Protein AF-A0A7X0KQY3-F1 (afdb_monomer)

pLDDT: mean 76.23, std 17.79, range [39.47, 97.19]

Foldseek 3Di:
DDDDDDDDPPDDPPDPPVVVVVVVLPDDDDDPVRVVVSVLVVLVVVLVVLVVVLVVLVVCVVVCVVVDDQKGFQSVLSNVLSVVSNVVSVCVSDVDPDDDDDPDDRPPDGIDGDPPDPDPPDPDD

Radius of gyration: 25.16 Å; Cα contacts (8 Å, |Δi|>4): 47; chains: 1; bounding box: 88×23×74 Å

Secondary structure (DSSP, 8-state):
----------------HHHHHHHHTT-----HHHHHHHHHHHHHHHHHHHHHHHHHHHHHHHHHHHS--SEEE-HHHHHHHHHHHHHHHHHHHS----S----PPP----EEEPPPPPPPPP---

Mean predicted aligned error: 14.97 Å

Solvent-accessible surface area (backbone atoms only — not comparable to full-atom values): 8111 Å² total; per-residue (Å²): 141,82,88,83,83,83,81,81,81,78,78,75,83,78,72,59,69,71,61,56,55,61,54,62,72,71,72,72,90,67,52,79,70,53,42,55,53,51,49,50,50,51,52,56,49,49,47,54,51,47,54,50,52,46,52,54,45,63,68,45,46,65,60,52,66,74,60,76,52,63,67,37,76,37,59,67,60,51,46,55,38,47,54,50,52,46,51,54,51,48,45,66,76,56,68,69,95,69,77,90,71,85,80,75,72,69,77,92,70,44,76,38,74,58,76,79,78,77,76,79,79,76,80,85,126

Structure (mmCIF, N/CA/C/O backbone):
data_AF-A0A7X0KQY3-F1
#
_entry.id   AF-A0A7X0KQY3-F1
#
loop_
_atom_site.group_PDB
_atom_site.id
_atom_site.type_symbol
_atom_site.label_atom_id
_atom_site.label_alt_id
_atom_site.label_comp_id
_atom_site.label_asym_id
_atom_site.label_entity_id
_atom_site.label_seq_id
_atom_site.pdbx_PDB_ins_code
_atom_site.Cartn_x
_atom_site.Cartn_y
_atom_site.Cartn_z
_atom_site.occupancy
_atom_site.B_iso_or_equiv
_atom_site.auth_seq_id
_atom_site.auth_comp_id
_atom_site.auth_asym_id
_atom_site.auth_atom_id
_atom_site.pdbx_PDB_model_num
ATOM 1 N N . MET A 1 1 ? 41.472 13.939 50.669 1.00 45.34 1 MET A N 1
ATOM 2 C CA . MET A 1 1 ? 40.040 13.766 50.336 1.00 45.34 1 MET A CA 1
ATOM 3 C C . MET A 1 1 ? 39.784 14.471 49.012 1.00 45.34 1 MET A C 1
ATOM 5 O O . MET A 1 1 ? 39.856 15.688 48.968 1.00 45.34 1 MET A O 1
ATOM 9 N N . THR A 1 2 ? 39.614 13.720 47.925 1.00 43.19 2 THR A N 1
ATOM 10 C CA . THR A 1 2 ? 39.429 14.226 46.552 1.00 43.19 2 THR A CA 1
ATOM 11 C C . THR A 1 2 ? 37.952 14.112 46.152 1.00 43.19 2 THR A C 1
ATOM 13 O O . THR A 1 2 ? 37.385 13.027 46.304 1.00 43.19 2 THR A O 1
ATOM 16 N N . PRO A 1 3 ? 37.289 15.169 45.643 1.00 47.03 3 PRO A N 1
ATOM 17 C CA . PRO A 1 3 ? 35.947 15.022 45.107 1.00 47.03 3 PRO A CA 1
ATOM 18 C C . PRO A 1 3 ? 35.965 14.664 43.612 1.00 47.03 3 PRO A C 1
ATOM 20 O O . PRO A 1 3 ? 36.485 15.371 42.755 1.00 47.03 3 PRO A O 1
ATOM 23 N N . ARG A 1 4 ? 35.375 13.492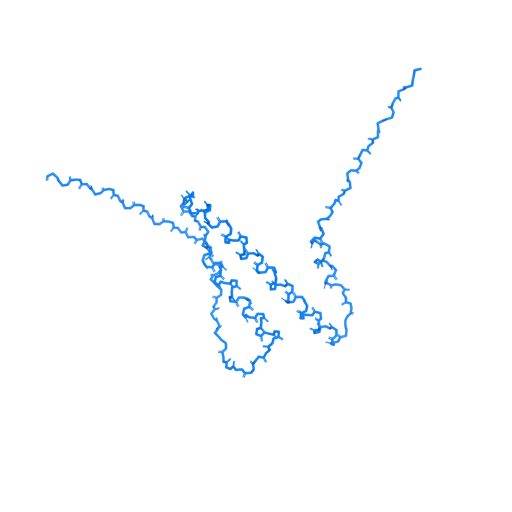 43.388 1.00 39.47 4 ARG A N 1
ATOM 24 C CA . ARG A 1 4 ? 34.750 12.868 42.215 1.00 39.47 4 ARG A CA 1
ATOM 25 C C . ARG A 1 4 ? 34.343 13.812 41.064 1.00 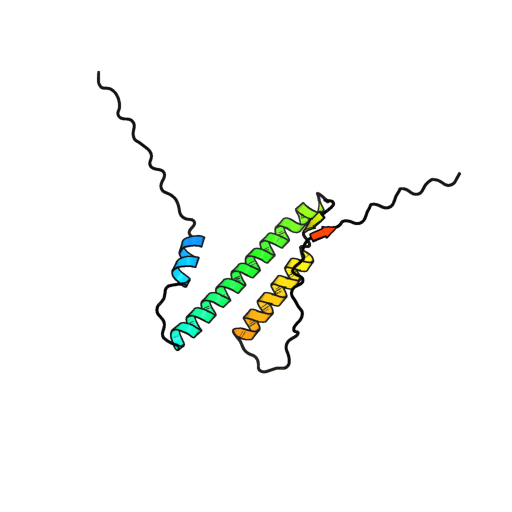39.47 4 ARG A C 1
ATOM 27 O O . ARG A 1 4 ? 33.463 14.651 41.222 1.00 39.47 4 ARG A O 1
ATOM 34 N N . ALA A 1 5 ? 34.908 13.566 39.881 1.00 42.81 5 ALA A N 1
ATOM 35 C CA . ALA A 1 5 ? 34.449 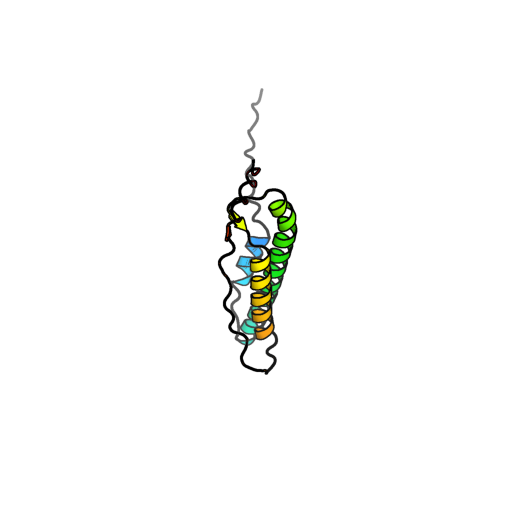14.114 38.606 1.00 42.81 5 ALA A CA 1
ATOM 36 C C . ALA A 1 5 ? 33.107 13.482 38.185 1.00 42.81 5 ALA A C 1
ATOM 38 O O . ALA A 1 5 ? 32.945 12.260 38.211 1.00 42.81 5 ALA A O 1
ATOM 39 N N . THR A 1 6 ? 32.146 14.311 37.786 1.00 47.34 6 THR A N 1
ATOM 40 C CA . THR A 1 6 ? 30.893 13.898 37.149 1.00 47.34 6 THR A CA 1
ATOM 41 C C . THR A 1 6 ? 31.140 13.681 35.655 1.00 47.34 6 THR A C 1
ATOM 43 O O . THR A 1 6 ? 31.363 14.620 34.896 1.00 47.34 6 THR A O 1
ATOM 46 N N . ALA A 1 7 ? 31.129 12.423 35.215 1.00 43.00 7 ALA A N 1
ATOM 47 C CA . ALA A 1 7 ? 31.185 12.083 33.798 1.00 43.00 7 ALA A CA 1
ATOM 48 C C . ALA A 1 7 ? 29.819 12.360 33.149 1.00 43.00 7 ALA A C 1
ATOM 50 O O . ALA A 1 7 ? 28.834 11.675 33.429 1.00 43.00 7 ALA A O 1
ATOM 51 N N . SER A 1 8 ? 29.774 13.373 32.286 1.00 42.62 8 SER A N 1
ATOM 52 C CA . SER A 1 8 ? 28.634 13.676 31.421 1.00 42.62 8 SER A CA 1
ATOM 53 C C . SER A 1 8 ? 28.441 12.533 30.418 1.00 42.62 8 SER A C 1
ATOM 55 O O . SER A 1 8 ? 29.287 12.307 29.554 1.00 42.62 8 SER A O 1
ATOM 57 N N . HIS A 1 9 ? 27.353 11.771 30.552 1.00 46.84 9 HIS A N 1
ATOM 58 C CA . HIS A 1 9 ? 26.950 10.781 29.554 1.00 46.84 9 HIS A CA 1
ATOM 59 C C . HIS A 1 9 ? 26.304 11.511 28.373 1.00 46.84 9 HIS A C 1
ATOM 61 O O . HIS A 1 9 ? 25.107 11.794 28.375 1.00 46.84 9 HIS A O 1
ATOM 67 N N . ALA A 1 10 ? 27.104 11.819 27.353 1.00 47.03 10 ALA A N 1
ATOM 68 C CA . ALA A 1 10 ? 26.590 12.230 26.056 1.00 47.03 10 ALA A CA 1
ATOM 69 C C . ALA A 1 10 ? 25.914 11.017 25.393 1.00 47.03 10 ALA A C 1
ATOM 71 O O . ALA A 1 10 ? 26.574 10.137 24.839 1.00 47.03 10 ALA A O 1
ATOM 72 N N . ALA A 1 11 ? 24.587 10.945 25.502 1.00 45.03 11 ALA A N 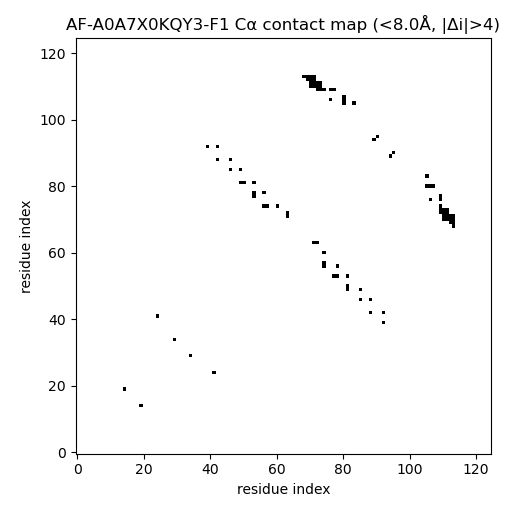1
ATOM 73 C CA . ALA A 1 11 ? 23.777 9.954 24.812 1.00 45.03 11 ALA A CA 1
ATOM 74 C C . ALA A 1 11 ? 23.923 10.151 23.296 1.00 45.03 11 ALA A C 1
ATOM 76 O O . ALA A 1 11 ? 23.534 11.178 22.743 1.00 45.03 11 ALA A O 1
ATOM 77 N N . SER A 1 12 ? 24.516 9.168 22.623 1.00 55.94 12 SER A N 1
ATOM 78 C CA . SER A 1 12 ? 24.672 9.169 21.172 1.00 55.94 12 SER A CA 1
ATOM 79 C C . SER A 1 12 ? 23.289 9.043 20.519 1.00 55.94 12 SER A 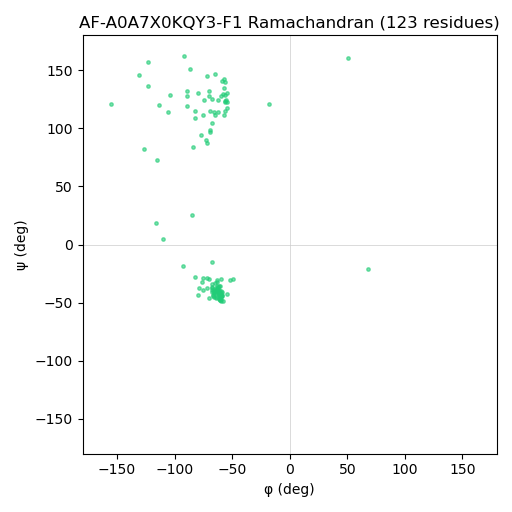C 1
ATOM 81 O O . SER A 1 12 ? 22.577 8.079 20.827 1.00 55.94 12 SER A O 1
ATOM 83 N N . PRO A 1 13 ? 22.878 9.951 19.616 1.00 50.38 13 PRO A N 1
ATOM 84 C CA . PRO A 1 13 ? 21.630 9.788 18.887 1.00 50.38 13 PRO A CA 1
ATOM 85 C C . PRO A 1 13 ? 21.776 8.590 17.944 1.00 50.38 13 PRO A C 1
ATOM 87 O O . PRO A 1 13 ? 22.454 8.650 16.919 1.00 50.38 13 PRO A O 1
ATOM 90 N N . ARG A 1 14 ? 21.161 7.464 18.314 1.00 56.72 14 ARG A N 1
ATOM 91 C CA . ARG A 1 14 ? 21.029 6.297 17.441 1.00 56.72 14 ARG A CA 1
ATOM 92 C C . ARG A 1 14 ? 19.999 6.640 16.374 1.00 56.72 14 ARG A C 1
ATOM 94 O O . ARG A 1 14 ? 18.804 6.452 16.577 1.00 56.72 14 ARG A O 1
ATOM 101 N N . LEU A 1 15 ? 20.467 7.194 15.261 1.00 53.41 15 LEU A N 1
ATOM 102 C CA . LEU A 1 15 ? 19.651 7.366 14.065 1.00 53.41 15 LEU A CA 1
ATOM 103 C C . LEU A 1 15 ? 19.083 5.989 13.674 1.00 53.41 15 LEU A C 1
ATOM 105 O O . LEU A 1 15 ? 19.864 5.045 13.520 1.00 53.41 15 LEU A O 1
ATOM 109 N N . PRO A 1 16 ? 17.752 5.827 13.548 1.00 52.91 16 PRO A N 1
ATOM 110 C CA . PRO A 1 16 ? 17.180 4.567 13.100 1.00 52.91 16 PRO A CA 1
ATOM 111 C C . PRO A 1 16 ? 17.722 4.249 11.705 1.00 52.91 16 PRO A C 1
ATOM 113 O O . PRO A 1 16 ? 17.640 5.077 10.797 1.00 52.91 16 PRO A O 1
ATOM 116 N N . LEU A 1 17 ? 18.268 3.042 11.541 1.00 55.16 17 LEU A N 1
ATOM 117 C CA . LEU A 1 17 ? 18.880 2.543 10.301 1.00 55.16 17 LEU A CA 1
ATOM 118 C C . LEU A 1 17 ? 17.976 2.767 9.066 1.00 55.16 17 LEU A C 1
ATOM 120 O O . LEU A 1 17 ? 18.461 3.013 7.964 1.00 55.16 17 LEU A O 1
ATOM 124 N N . SER A 1 18 ? 16.655 2.771 9.278 1.00 53.81 18 SER A N 1
ATOM 125 C CA . SER A 1 18 ? 15.624 3.051 8.275 1.00 53.81 18 SER A CA 1
ATOM 126 C C . SER A 1 18 ? 15.720 4.449 7.649 1.00 53.81 18 SER A C 1
ATOM 128 O O . SER A 1 18 ? 15.463 4.600 6.458 1.00 53.81 18 SER A O 1
ATOM 130 N N . GLY A 1 19 ? 16.110 5.473 8.418 1.00 55.53 19 GLY A N 1
ATOM 131 C CA . GLY A 1 19 ? 16.230 6.850 7.922 1.00 55.53 19 GLY A CA 1
ATOM 132 C C . GLY A 1 19 ? 17.487 7.078 7.078 1.00 55.53 19 GLY A C 1
ATOM 133 O O . GLY A 1 19 ? 17.462 7.834 6.109 1.00 55.53 19 GLY A O 1
ATOM 134 N N . VAL A 1 20 ? 18.574 6.374 7.401 1.00 60.69 20 VAL A N 1
ATOM 135 C CA . VAL A 1 20 ? 19.846 6.465 6.664 1.00 60.69 20 VAL A CA 1
ATOM 136 C C . VAL A 1 20 ? 19.731 5.797 5.289 1.00 60.69 20 VAL A C 1
ATOM 138 O O . VAL A 1 20 ? 20.239 6.334 4.306 1.00 60.69 20 VAL A O 1
ATOM 141 N N . LEU A 1 21 ? 18.993 4.684 5.189 1.00 57.41 21 LEU A N 1
ATOM 142 C CA . LEU A 1 21 ? 18.741 4.005 3.914 1.00 57.41 21 LEU A CA 1
ATOM 143 C C . LEU A 1 21 ? 17.907 4.866 2.948 1.00 57.41 21 LEU A C 1
ATOM 145 O O . LEU A 1 21 ? 18.214 4.929 1.760 1.00 57.41 21 LEU A O 1
ATOM 149 N N . ALA A 1 22 ? 16.891 5.573 3.458 1.00 58.62 22 ALA A N 1
ATOM 150 C CA . ALA A 1 22 ? 16.056 6.468 2.653 1.00 58.62 22 ALA A CA 1
ATOM 151 C C . ALA A 1 22 ? 16.854 7.645 2.059 1.00 58.62 22 ALA A C 1
ATOM 153 O O . ALA A 1 22 ? 16.637 8.016 0.909 1.00 58.62 22 ALA A O 1
ATOM 154 N N . MET A 1 23 ? 17.810 8.196 2.817 1.00 58.09 23 MET A N 1
ATOM 155 C CA . MET A 1 23 ? 18.646 9.318 2.374 1.00 58.09 23 MET A CA 1
ATOM 156 C C . MET A 1 23 ? 19.722 8.887 1.363 1.00 58.09 23 MET A C 1
ATOM 158 O O . MET A 1 23 ? 19.970 9.590 0.385 1.00 58.09 23 MET A O 1
ATOM 162 N N . ALA A 1 24 ? 20.339 7.716 1.559 1.00 60.34 24 ALA A N 1
ATOM 163 C CA . ALA A 1 24 ? 21.364 7.192 0.651 1.00 60.34 24 ALA A CA 1
ATOM 164 C C . ALA A 1 24 ? 20.812 6.911 -0.758 1.00 60.34 24 ALA A C 1
ATOM 166 O O . ALA A 1 24 ? 21.504 7.117 -1.754 1.00 60.34 24 ALA A O 1
ATOM 167 N N . LEU A 1 25 ? 19.539 6.518 -0.852 1.00 58.94 25 LEU A N 1
ATOM 168 C CA . LEU A 1 25 ? 18.863 6.282 -2.125 1.00 58.94 25 LEU A CA 1
ATOM 169 C C . LEU A 1 25 ? 18.645 7.553 -2.955 1.00 58.94 25 LEU A C 1
ATOM 171 O O . LEU A 1 25 ? 18.340 7.416 -4.134 1.00 58.94 25 LEU A O 1
ATOM 175 N N . LEU A 1 26 ? 18.782 8.764 -2.400 1.00 57.44 26 LEU A N 1
ATOM 176 C CA . LEU A 1 26 ? 18.477 10.029 -3.087 1.00 57.44 26 LEU A CA 1
ATOM 177 C C . LEU A 1 2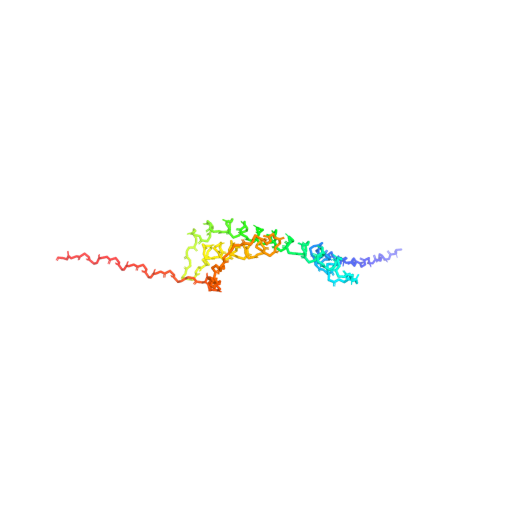6 ? 19.678 10.679 -3.806 1.00 57.44 26 LEU A C 1
ATOM 179 O O . LEU A 1 26 ? 19.452 11.499 -4.688 1.00 57.44 26 LEU A O 1
ATOM 183 N N . PHE A 1 27 ? 20.930 10.322 -3.483 1.00 59.16 27 PHE A N 1
ATOM 184 C CA . PHE A 1 27 ? 22.111 11.148 -3.821 1.00 59.16 27 PHE A CA 1
ATOM 185 C C . PHE A 1 27 ? 23.137 10.536 -4.802 1.00 59.16 27 PHE A C 1
ATOM 187 O O . PHE A 1 27 ? 24.272 11.004 -4.885 1.00 59.16 27 PHE A O 1
ATOM 194 N N . GLY A 1 28 ? 22.772 9.508 -5.571 1.00 55.06 28 GLY A N 1
ATOM 195 C CA . GLY A 1 28 ? 23.647 8.956 -6.615 1.00 55.06 28 GLY A CA 1
ATOM 196 C C . GLY A 1 28 ? 23.575 9.756 -7.920 1.00 55.06 28 GLY A C 1
ATOM 197 O O . GLY A 1 28 ? 22.533 9.762 -8.568 1.00 55.06 28 GLY A O 1
ATOM 198 N N . ALA A 1 29 ? 24.673 10.408 -8.321 1.00 58.06 29 ALA A N 1
ATOM 199 C CA . ALA A 1 29 ? 24.826 10.992 -9.657 1.00 58.06 29 ALA A CA 1
ATOM 200 C C . ALA A 1 29 ? 24.767 9.879 -10.718 1.00 58.06 29 ALA A C 1
ATOM 202 O O . ALA A 1 29 ? 25.527 8.913 -10.624 1.00 58.06 29 ALA A O 1
ATOM 203 N N . ALA A 1 30 ? 23.867 9.977 -11.699 1.00 55.56 30 ALA A N 1
ATOM 204 C CA . ALA A 1 30 ? 23.522 8.834 -12.537 1.00 55.56 30 ALA A CA 1
ATOM 205 C C . ALA A 1 30 ? 23.553 9.130 -14.046 1.00 55.56 30 ALA A C 1
ATOM 207 O O . ALA A 1 30 ? 23.321 10.239 -14.522 1.00 55.56 30 ALA A O 1
ATOM 208 N N . SER A 1 31 ? 23.955 8.090 -14.780 1.00 55.06 31 SER A N 1
ATOM 209 C CA . SER A 1 31 ? 23.832 7.961 -16.230 1.00 55.06 31 SER A CA 1
ATOM 210 C C . SER A 1 31 ? 22.458 7.372 -16.552 1.00 55.06 31 SER A C 1
ATOM 212 O O . SER A 1 31 ? 21.973 6.554 -15.781 1.00 55.06 31 SER A O 1
ATOM 214 N N . ALA A 1 32 ? 21.870 7.670 -17.715 1.00 58.59 32 ALA A N 1
ATOM 215 C CA . ALA A 1 32 ? 20.493 7.264 -18.044 1.00 58.59 32 ALA A CA 1
ATOM 216 C C . ALA A 1 32 ? 20.177 5.756 -17.849 1.00 58.59 32 ALA A C 1
ATOM 218 O O . ALA A 1 32 ? 19.054 5.386 -17.511 1.00 58.59 32 ALA A O 1
ATOM 219 N N . HIS A 1 33 ? 21.160 4.862 -18.018 1.00 59.22 33 HIS A N 1
ATOM 220 C CA . HIS A 1 33 ? 20.989 3.429 -17.737 1.00 59.22 33 HIS A CA 1
ATOM 221 C C . HIS A 1 33 ? 21.067 3.103 -16.236 1.00 59.22 33 HIS A C 1
ATOM 223 O O . HIS A 1 33 ? 20.300 2.271 -15.754 1.00 59.22 33 HIS A O 1
ATOM 229 N N . ALA A 1 34 ? 21.949 3.774 -15.488 1.00 62.00 34 ALA A N 1
ATOM 230 C CA . ALA A 1 34 ? 21.987 3.687 -14.029 1.00 62.00 34 ALA A CA 1
ATOM 231 C C . ALA A 1 34 ? 20.733 4.312 -13.395 1.00 62.00 34 ALA A C 1
ATOM 233 O O . ALA A 1 34 ? 20.228 3.770 -12.418 1.00 62.00 34 ALA A O 1
ATOM 234 N N . ASP A 1 35 ? 20.184 5.373 -13.993 1.00 71.38 35 ASP A N 1
ATOM 235 C CA . ASP A 1 35 ? 18.931 6.009 -13.578 1.00 71.38 35 ASP A CA 1
ATOM 236 C C . ASP A 1 35 ? 17.757 5.031 -13.640 1.00 71.38 35 ASP A C 1
ATOM 238 O O . ASP A 1 35 ? 17.044 4.868 -12.653 1.00 71.38 35 ASP A O 1
ATOM 242 N N . THR A 1 36 ? 17.591 4.309 -14.755 1.00 78.56 36 THR A N 1
ATOM 243 C CA . THR A 1 36 ? 16.499 3.322 -14.885 1.00 78.56 36 THR A CA 1
ATOM 244 C C . THR A 1 36 ? 16.665 2.112 -13.962 1.00 78.56 36 THR A C 1
ATOM 246 O O . THR A 1 36 ? 15.679 1.600 -13.431 1.00 78.56 36 THR A O 1
ATOM 249 N N . ALA A 1 37 ? 17.894 1.634 -13.736 1.00 83.62 37 ALA A N 1
ATOM 250 C CA . ALA A 1 37 ? 18.150 0.545 -12.792 1.00 83.62 37 ALA A CA 1
ATOM 251 C C . ALA A 1 37 ? 17.867 0.977 -11.342 1.00 83.62 37 ALA A C 1
ATOM 253 O O . ALA A 1 37 ? 17.196 0.256 -10.602 1.00 83.62 37 ALA A O 1
ATOM 254 N N . LEU A 1 38 ? 18.310 2.179 -10.971 1.00 86.44 38 LEU A N 1
ATOM 255 C CA . LEU A 1 38 ? 18.077 2.776 -9.659 1.00 86.44 38 LEU A CA 1
ATOM 256 C C . LEU A 1 38 ? 16.590 3.068 -9.421 1.00 86.44 38 LEU A C 1
ATOM 258 O O . LEU A 1 38 ? 16.069 2.816 -8.337 1.00 86.44 38 LEU A O 1
ATOM 262 N N . GLU A 1 39 ? 15.877 3.563 -10.430 1.00 86.19 39 GLU A N 1
ATOM 263 C CA . GLU A 1 39 ? 14.427 3.752 -10.379 1.00 86.19 39 GLU A CA 1
ATOM 264 C C . GLU A 1 39 ? 13.700 2.427 -10.124 1.00 86.19 39 GLU A C 1
ATOM 266 O O . GLU A 1 39 ? 12.857 2.342 -9.226 1.00 86.19 39 GLU A O 1
ATOM 271 N N . ARG A 1 40 ? 14.066 1.366 -10.856 1.00 87.44 40 ARG A N 1
ATOM 272 C CA . ARG A 1 40 ? 13.493 0.028 -10.657 1.00 87.44 40 ARG A CA 1
ATOM 273 C C . ARG A 1 40 ? 13.740 -0.499 -9.248 1.00 87.44 40 ARG A C 1
ATOM 275 O O . ARG A 1 40 ? 12.828 -1.057 -8.641 1.00 87.44 40 ARG A O 1
ATOM 282 N N . GLU A 1 41 ? 14.940 -0.301 -8.710 1.00 89.50 41 GLU A N 1
ATOM 283 C CA . GLU A 1 41 ? 15.271 -0.691 -7.338 1.00 89.50 41 GLU A CA 1
ATOM 284 C C . GLU A 1 41 ? 14.439 0.084 -6.305 1.00 89.50 41 GLU A C 1
ATOM 286 O O . GLU A 1 41 ? 13.864 -0.524 -5.396 1.00 89.50 41 GLU A O 1
ATOM 291 N N . ARG A 1 42 ? 14.315 1.409 -6.468 1.00 90.31 42 ARG A N 1
ATOM 292 C CA . ARG A 1 42 ? 13.491 2.268 -5.601 1.00 90.31 42 ARG A CA 1
ATOM 293 C C . ARG A 1 42 ? 12.026 1.824 -5.607 1.00 90.31 42 ARG A C 1
ATOM 295 O O . ARG A 1 42 ? 11.425 1.696 -4.541 1.00 90.31 42 ARG A O 1
ATOM 302 N N . LEU A 1 43 ? 11.463 1.522 -6.777 1.00 91.38 43 LEU A N 1
ATOM 303 C CA . LEU A 1 43 ? 10.085 1.035 -6.911 1.00 91.38 43 LEU A CA 1
ATOM 304 C C . LEU A 1 43 ? 9.892 -0.370 -6.321 1.00 91.38 43 LEU A C 1
ATOM 306 O O . LEU A 1 43 ? 8.897 -0.612 -5.638 1.00 91.38 43 LEU A O 1
ATOM 310 N N . ALA A 1 44 ? 10.857 -1.277 -6.492 1.00 88.62 44 ALA A N 1
ATOM 311 C CA . ALA A 1 44 ? 10.839 -2.577 -5.817 1.00 88.62 44 ALA A CA 1
ATOM 312 C C . ALA A 1 44 ? 10.916 -2.422 -4.284 1.00 88.62 44 ALA A C 1
ATOM 314 O O . ALA A 1 44 ? 10.284 -3.174 -3.539 1.00 88.62 44 ALA A O 1
ATOM 315 N N . GLY A 1 45 ? 11.662 -1.426 -3.796 1.00 92.56 45 GLY A N 1
ATOM 316 C CA . GLY A 1 45 ? 11.659 -1.015 -2.392 1.00 92.56 45 GLY A CA 1
ATOM 317 C C . GLY A 1 45 ? 10.284 -0.539 -1.928 1.00 92.56 45 GLY A C 1
ATOM 318 O O . GLY A 1 45 ? 9.793 -1.000 -0.898 1.00 92.56 45 GLY A O 1
ATOM 319 N N . ALA A 1 46 ? 9.628 0.313 -2.716 1.00 92.94 46 ALA A N 1
ATOM 320 C CA . ALA A 1 46 ? 8.288 0.807 -2.419 1.00 92.94 46 ALA A CA 1
ATOM 321 C C . ALA A 1 46 ? 7.244 -0.325 -2.352 1.00 92.94 46 ALA A C 1
ATOM 323 O O . ALA A 1 46 ? 6.416 -0.329 -1.444 1.00 92.94 46 ALA A O 1
ATOM 324 N N . GLN A 1 47 ? 7.320 -1.336 -3.229 1.00 93.19 47 GLN A N 1
ATOM 325 C CA . GLN A 1 47 ? 6.450 -2.520 -3.146 1.00 93.19 47 GLN A CA 1
ATOM 326 C C . GLN A 1 47 ? 6.608 -3.265 -1.813 1.00 93.19 47 GLN A C 1
ATOM 328 O O . GLN A 1 47 ? 5.609 -3.603 -1.178 1.00 93.19 47 GLN A O 1
ATOM 333 N N . ARG A 1 48 ? 7.849 -3.457 -1.344 1.00 94.19 48 ARG A N 1
ATOM 334 C CA . ARG A 1 48 ? 8.110 -4.101 -0.046 1.00 94.19 48 ARG A CA 1
ATOM 335 C C . ARG A 1 48 ? 7.559 -3.291 1.127 1.00 94.19 48 ARG A C 1
ATOM 337 O O . ARG A 1 48 ? 7.056 -3.888 2.077 1.00 94.19 48 ARG A O 1
ATOM 344 N N . LEU A 1 49 ? 7.637 -1.960 1.064 1.00 96.31 49 LEU A N 1
ATOM 345 C CA . LEU A 1 49 ? 7.056 -1.078 2.082 1.00 96.31 49 LEU A CA 1
ATOM 346 C C . LEU A 1 49 ? 5.525 -1.173 2.100 1.00 96.31 49 LEU A C 1
ATOM 348 O O . LEU A 1 49 ? 4.937 -1.272 3.174 1.00 96.31 49 LEU A O 1
ATOM 352 N N . LEU A 1 50 ? 4.887 -1.220 0.928 1.00 96.12 50 LEU A N 1
ATOM 353 C CA . LEU A 1 50 ? 3.443 -1.434 0.810 1.00 96.12 50 LEU A CA 1
ATOM 354 C C . LEU A 1 50 ? 3.019 -2.794 1.390 1.00 96.12 50 LEU A C 1
ATOM 356 O O . LEU A 1 50 ? 2.072 -2.853 2.166 1.00 96.12 50 LEU A O 1
ATOM 360 N N . ASP A 1 51 ? 3.760 -3.870 1.106 1.00 95.75 51 ASP A N 1
ATOM 361 C CA . ASP A 1 51 ? 3.500 -5.189 1.708 1.00 95.75 51 ASP A CA 1
ATOM 362 C C . ASP A 1 51 ? 3.671 -5.190 3.234 1.00 95.75 51 ASP A C 1
ATOM 364 O O . ASP A 1 51 ? 2.959 -5.889 3.955 1.00 95.75 51 ASP A O 1
ATOM 368 N N . GLN A 1 52 ? 4.642 -4.437 3.755 1.00 97.12 52 GLN A N 1
ATOM 369 C CA . GLN A 1 52 ? 4.815 -4.282 5.198 1.00 97.12 52 GLN A CA 1
ATOM 370 C C . GLN A 1 52 ? 3.645 -3.522 5.827 1.00 97.12 52 GLN A C 1
ATOM 372 O O . GLN A 1 52 ? 3.146 -3.962 6.861 1.00 97.12 52 GLN A O 1
ATOM 377 N N . ALA A 1 53 ? 3.194 -2.431 5.203 1.00 95.19 53 ALA A N 1
ATOM 378 C CA . ALA A 1 53 ? 2.037 -1.667 5.661 1.00 95.19 53 ALA A CA 1
ATOM 379 C C . ALA A 1 53 ? 0.769 -2.534 5.693 1.00 95.19 53 ALA A C 1
ATOM 381 O O . ALA A 1 53 ? 0.066 -2.548 6.701 1.00 95.19 53 ALA A O 1
ATOM 382 N N . ASP A 1 54 ? 0.538 -3.323 4.643 1.00 96.88 54 ASP A N 1
ATOM 383 C CA . ASP A 1 54 ? -0.597 -4.245 4.539 1.00 96.88 54 ASP A CA 1
ATOM 384 C C . ASP A 1 54 ? -0.589 -5.307 5.650 1.00 96.88 54 ASP A C 1
ATOM 386 O O . ASP A 1 54 ? -1.586 -5.532 6.334 1.00 96.88 54 ASP A O 1
ATOM 390 N N . ARG A 1 55 ? 0.575 -5.910 5.928 1.00 97.19 55 ARG A N 1
ATOM 391 C CA . ARG A 1 55 ? 0.713 -6.870 7.036 1.00 97.19 55 ARG A CA 1
ATOM 392 C C . ARG A 1 55 ? 0.478 -6.233 8.403 1.00 97.19 55 ARG A C 1
ATOM 394 O O . ARG A 1 55 ? -0.157 -6.852 9.254 1.00 97.19 55 ARG A O 1
ATOM 401 N N . LEU A 1 56 ? 0.988 -5.023 8.635 1.00 96.88 56 LEU A N 1
ATOM 402 C CA . LEU A 1 56 ? 0.752 -4.288 9.883 1.00 96.88 56 LEU A CA 1
ATOM 403 C C . LEU A 1 56 ? -0.738 -3.980 10.069 1.00 96.88 56 LEU A C 1
ATOM 405 O O . LEU A 1 56 ? -1.274 -4.172 11.159 1.00 96.88 56 LEU A O 1
ATOM 409 N N . ALA A 1 57 ? -1.408 -3.569 8.994 1.00 95.62 57 ALA A N 1
ATOM 410 C CA . ALA A 1 57 ? -2.840 -3.322 8.971 1.00 95.62 57 ALA A CA 1
ATOM 411 C C . ALA A 1 57 ? -3.636 -4.599 9.304 1.00 95.62 57 ALA A C 1
ATOM 413 O O . ALA A 1 57 ? -4.476 -4.585 10.203 1.00 95.62 57 ALA A O 1
ATOM 414 N N . ALA A 1 58 ? -3.303 -5.726 8.668 1.00 95.69 58 ALA A N 1
ATOM 415 C CA . ALA A 1 58 ? -3.938 -7.017 8.930 1.00 95.69 58 ALA A CA 1
ATOM 416 C C . ALA A 1 58 ? -3.754 -7.500 10.381 1.00 95.69 58 ALA A C 1
ATOM 418 O O . ALA A 1 58 ? -4.673 -8.077 10.956 1.00 95.69 58 ALA A O 1
ATOM 419 N N . MET A 1 59 ? -2.596 -7.238 10.998 1.00 96.75 59 MET A N 1
ATOM 420 C CA . MET A 1 59 ? -2.356 -7.567 12.411 1.00 96.75 59 MET A CA 1
ATOM 421 C C . MET A 1 59 ? -3.157 -6.684 13.379 1.00 96.75 59 MET A C 1
ATOM 423 O O . MET A 1 59 ? -3.510 -7.143 14.463 1.00 96.75 59 MET A O 1
ATOM 427 N N . ALA A 1 60 ? -3.456 -5.436 13.008 1.00 92.62 60 ALA A N 1
ATOM 428 C CA . ALA A 1 60 ? -4.219 -4.509 13.844 1.00 92.62 60 ALA A CA 1
ATOM 429 C C . ALA A 1 60 ? -5.744 -4.708 13.741 1.00 92.62 60 ALA A C 1
ATOM 431 O O . ALA A 1 60 ? -6.464 -4.441 14.706 1.00 92.62 60 ALA A O 1
ATOM 432 N N . ALA A 1 61 ? -6.238 -5.204 12.601 1.00 93.31 61 ALA A N 1
ATOM 433 C CA . ALA A 1 61 ? -7.670 -5.334 12.324 1.00 93.31 61 ALA A CA 1
ATOM 434 C C . ALA A 1 61 ? -8.470 -6.130 13.386 1.0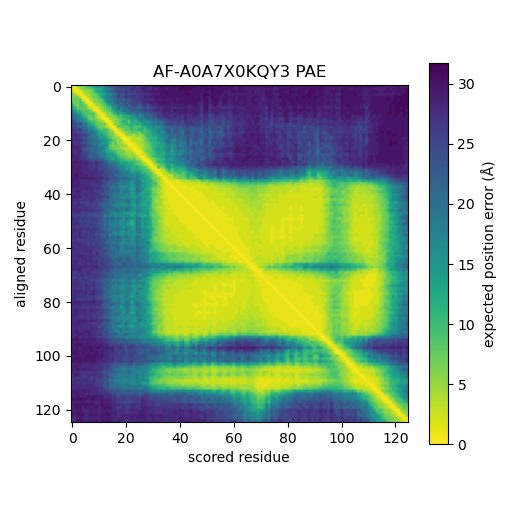0 93.31 61 ALA A C 1
ATOM 436 O O . ALA A 1 61 ? -9.538 -5.657 13.780 1.00 93.31 61 ALA A O 1
ATOM 437 N N . PRO A 1 62 ? -7.994 -7.276 13.924 1.00 93.38 62 PRO A N 1
ATOM 438 C CA . PRO A 1 62 ? -8.739 -8.024 14.941 1.00 93.38 62 PRO A CA 1
ATOM 439 C C . PRO A 1 62 ? -8.919 -7.250 16.251 1.00 93.38 62 PRO A C 1
ATOM 441 O O . PRO A 1 62 ? -9.988 -7.299 16.855 1.00 93.38 62 PRO A O 1
ATOM 444 N N . ALA A 1 63 ? -7.890 -6.512 16.678 1.00 89.69 63 ALA A N 1
ATOM 445 C CA . ALA A 1 63 ? -7.952 -5.703 17.893 1.00 89.69 63 ALA A CA 1
ATOM 446 C C . ALA A 1 63 ? -8.932 -4.531 17.730 1.00 89.69 63 ALA A C 1
ATOM 448 O O . ALA A 1 63 ? -9.733 -4.270 18.623 1.00 89.69 63 ALA A O 1
ATOM 449 N N . ALA A 1 64 ? -8.928 -3.879 16.563 1.00 86.94 64 ALA A N 1
ATOM 450 C CA . ALA A 1 64 ? -9.878 -2.813 16.246 1.00 86.94 64 ALA A CA 1
ATOM 451 C C . ALA A 1 64 ? -11.334 -3.314 16.175 1.00 86.94 64 ALA A C 1
ATOM 453 O O . ALA A 1 64 ? -12.254 -2.587 16.540 1.00 86.94 64 ALA A O 1
ATOM 454 N N . ALA A 1 65 ? -11.552 -4.559 15.739 1.00 86.50 65 ALA A N 1
ATOM 455 C CA . ALA A 1 65 ? -12.881 -5.169 15.715 1.00 86.50 65 ALA A CA 1
ATOM 456 C C . ALA A 1 65 ? -13.409 -5.526 17.119 1.00 86.50 65 ALA A C 1
ATOM 458 O O . ALA A 1 65 ? -14.622 -5.538 17.328 1.00 86.50 65 ALA A O 1
ATOM 459 N N . ALA A 1 66 ? -12.518 -5.814 18.075 1.00 87.81 66 ALA A N 1
ATOM 460 C CA . ALA A 1 66 ? -12.884 -6.147 19.452 1.00 87.81 66 ALA A CA 1
ATOM 461 C C . ALA A 1 66 ? -13.311 -4.920 20.283 1.00 87.81 66 ALA A C 1
ATOM 463 O O . ALA A 1 66 ? -14.137 -5.053 21.182 1.00 87.81 66 ALA A O 1
ATOM 464 N N . GLU A 1 67 ? -12.790 -3.735 19.955 1.00 84.81 67 GLU A N 1
ATOM 465 C CA . GLU A 1 67 ? -13.071 -2.456 20.626 1.00 84.81 67 GLU A CA 1
ATOM 466 C C . GLU A 1 67 ? -13.782 -1.483 19.658 1.00 84.81 67 GLU A C 1
ATOM 468 O O . GLU A 1 67 ? -13.176 -0.530 19.159 1.00 84.81 67 GLU A O 1
ATOM 473 N N . PRO A 1 68 ? -15.069 -1.718 19.329 1.00 77.50 68 PRO A N 1
ATOM 474 C CA . PRO A 1 68 ? -15.762 -0.966 18.290 1.00 77.50 68 PRO A CA 1
ATOM 475 C C . PRO A 1 68 ? -16.008 0.492 18.699 1.00 77.50 68 PRO A C 1
ATOM 477 O O . PRO A 1 68 ? -16.795 0.796 19.598 1.00 77.50 68 PRO A O 1
ATOM 480 N N . SER A 1 69 ? -15.378 1.413 17.973 1.00 85.81 69 SER A N 1
ATOM 481 C CA . SER A 1 69 ? -15.583 2.857 18.073 1.00 85.81 69 SER A CA 1
ATOM 482 C C . SER A 1 69 ? -16.650 3.358 17.088 1.00 85.81 69 SER A C 1
ATOM 484 O O . SER A 1 69 ? -16.999 2.703 16.100 1.00 85.81 69 SER A O 1
ATOM 486 N N . ARG A 1 70 ? -17.176 4.569 17.336 1.00 89.19 70 ARG A N 1
ATOM 487 C CA . ARG A 1 70 ? -18.095 5.242 16.396 1.00 89.19 70 ARG A CA 1
ATOM 488 C C . ARG A 1 70 ? -17.445 5.457 15.029 1.00 89.19 70 ARG A C 1
ATOM 490 O O . ARG A 1 70 ? -18.102 5.243 14.020 1.00 89.19 70 ARG A O 1
ATOM 497 N N . TYR A 1 71 ? -16.172 5.845 15.021 1.00 91.56 71 TYR A N 1
ATOM 498 C CA . TYR A 1 71 ? -15.353 5.964 13.819 1.00 91.56 71 TYR A CA 1
ATOM 499 C C . TYR A 1 71 ? -14.243 4.927 13.874 1.00 91.56 71 TYR A C 1
ATOM 501 O O . TYR A 1 71 ? -13.442 4.959 14.809 1.00 91.56 71 TYR A O 1
ATOM 509 N N . HIS A 1 72 ? -14.196 4.028 12.900 1.00 92.44 72 HIS A N 1
ATOM 510 C CA . HIS A 1 72 ? -13.178 2.987 12.810 1.00 92.44 72 HIS A CA 1
ATOM 511 C C . HIS A 1 72 ? -12.427 3.067 11.482 1.00 92.44 72 HIS A C 1
ATOM 513 O O . HIS A 1 72 ? -12.917 3.630 10.502 1.00 92.44 72 HIS A O 1
ATOM 519 N N . PHE A 1 73 ? -11.217 2.512 11.476 1.00 94.19 73 PHE A N 1
ATOM 520 C CA . PHE A 1 73 ? -10.383 2.436 10.285 1.00 94.19 73 PHE A CA 1
ATOM 521 C C . PHE A 1 73 ? -10.840 1.274 9.386 1.00 94.19 73 PHE A C 1
ATOM 523 O O . PHE A 1 73 ? -11.007 0.146 9.849 1.00 94.19 73 PHE A O 1
ATOM 530 N N . ASP A 1 74 ? -11.040 1.544 8.099 1.00 95.12 74 ASP A N 1
ATOM 531 C CA . ASP A 1 74 ? -11.449 0.586 7.074 1.00 95.12 74 ASP A CA 1
ATOM 532 C C . ASP A 1 74 ? -10.227 -0.154 6.529 1.00 95.12 74 ASP A C 1
ATOM 534 O O . ASP A 1 74 ? -9.632 0.200 5.506 1.00 95.12 74 ASP A O 1
ATOM 538 N N . TYR A 1 75 ? -9.836 -1.196 7.256 1.00 95.44 75 TYR A N 1
ATOM 539 C CA . TYR A 1 75 ? -8.718 -2.056 6.882 1.00 95.44 75 TYR A CA 1
ATOM 540 C C . TYR A 1 75 ? -8.924 -2.742 5.524 1.00 95.44 75 TYR A C 1
ATOM 542 O O . TYR A 1 75 ? -7.945 -2.980 4.821 1.00 95.44 75 TYR A O 1
ATOM 550 N N . ALA A 1 76 ? -10.172 -3.023 5.131 1.00 94.44 76 ALA A N 1
ATOM 551 C CA . ALA A 1 76 ? -10.476 -3.633 3.840 1.00 94.44 76 ALA A CA 1
ATOM 552 C C . ALA A 1 76 ? -10.207 -2.651 2.690 1.00 94.44 76 ALA A C 1
ATOM 554 O O . ALA A 1 76 ? -9.510 -2.998 1.739 1.00 94.44 76 ALA A O 1
ATOM 555 N N . ARG A 1 77 ? -10.656 -1.394 2.815 1.00 95.38 77 ARG A N 1
ATOM 556 C CA . ARG A 1 77 ? -10.340 -0.351 1.824 1.00 95.38 77 ARG A CA 1
ATOM 557 C C . ARG A 1 77 ? -8.847 -0.081 1.700 1.00 95.38 77 ARG A C 1
ATOM 559 O O . ARG A 1 77 ? -8.362 0.090 0.585 1.00 95.38 77 ARG A O 1
ATOM 566 N N . LEU A 1 78 ? -8.118 -0.039 2.819 1.00 96.31 78 LEU A N 1
ATOM 567 C CA . LEU A 1 78 ? -6.663 0.120 2.776 1.00 96.31 78 LEU A CA 1
ATOM 568 C C . LEU A 1 78 ? -6.006 -1.042 2.020 1.00 96.31 78 LEU A C 1
ATOM 570 O O . LEU A 1 78 ? -5.129 -0.804 1.191 1.00 96.31 78 LEU A O 1
ATOM 574 N N . HIS A 1 79 ? -6.430 -2.278 2.293 1.00 96.06 79 HIS A N 1
ATOM 575 C CA . HIS A 1 79 ? -5.915 -3.462 1.610 1.00 96.06 79 HIS A CA 1
ATOM 576 C C . HIS A 1 79 ? -6.116 -3.366 0.090 1.00 96.06 79 HIS A C 1
ATOM 578 O O . HIS A 1 79 ? -5.160 -3.532 -0.672 1.00 96.06 79 HIS A O 1
ATOM 584 N N . ASP A 1 80 ? -7.328 -3.019 -0.349 1.00 95.38 80 ASP A N 1
ATOM 585 C CA . ASP A 1 80 ? -7.660 -2.867 -1.769 1.00 95.38 80 ASP A CA 1
ATOM 586 C C . ASP A 1 80 ? -6.798 -1.791 -2.450 1.00 95.38 80 ASP A C 1
ATOM 588 O O . ASP A 1 80 ? -6.238 -2.014 -3.530 1.00 95.38 80 ASP A O 1
ATOM 592 N N . ASP A 1 81 ? -6.623 -0.637 -1.799 1.00 95.69 81 ASP A N 1
ATOM 593 C CA . ASP A 1 81 ? -5.793 0.453 -2.314 1.00 95.69 81 ASP A CA 1
ATOM 594 C C . ASP A 1 81 ? -4.306 0.066 -2.380 1.00 95.69 81 ASP A C 1
ATOM 596 O O . ASP A 1 81 ? -3.632 0.373 -3.369 1.00 95.69 81 ASP A O 1
ATOM 600 N N . VAL A 1 82 ? -3.786 -0.667 -1.388 1.00 95.50 82 VAL A N 1
ATOM 601 C CA . VAL A 1 82 ? -2.415 -1.203 -1.420 1.00 95.50 82 VAL A CA 1
ATOM 602 C C . VAL A 1 82 ? -2.233 -2.169 -2.590 1.00 95.50 82 VAL A C 1
ATOM 604 O O . VAL A 1 82 ? -1.260 -2.035 -3.341 1.00 95.50 82 VAL A O 1
ATOM 607 N N . ARG A 1 83 ? -3.167 -3.103 -2.803 1.00 94.00 83 ARG A N 1
ATOM 608 C CA . ARG A 1 83 ? -3.106 -4.043 -3.935 1.00 94.00 83 ARG A CA 1
ATOM 609 C C . ARG A 1 83 ? -3.139 -3.305 -5.272 1.00 94.00 83 ARG A C 1
ATOM 611 O O . ARG A 1 83 ? -2.363 -3.636 -6.172 1.00 94.00 83 ARG A O 1
ATOM 618 N N . ARG A 1 84 ? -3.959 -2.255 -5.391 1.00 92.50 84 ARG A N 1
ATOM 619 C CA . ARG A 1 84 ? -4.013 -1.405 -6.588 1.00 92.50 84 ARG A CA 1
ATOM 620 C C . ARG A 1 84 ? -2.693 -0.667 -6.834 1.00 92.50 84 ARG A C 1
ATOM 622 O O . ARG A 1 84 ? -2.186 -0.687 -7.957 1.00 92.50 84 ARG A O 1
ATOM 629 N N . MET A 1 85 ? -2.092 -0.071 -5.802 1.00 92.25 85 MET A N 1
ATOM 630 C CA . MET A 1 85 ? -0.778 0.581 -5.909 1.00 92.25 85 MET A CA 1
ATOM 631 C C . MET A 1 85 ? 0.312 -0.405 -6.350 1.00 92.25 85 MET A C 1
ATOM 633 O O . MET A 1 85 ? 1.096 -0.112 -7.255 1.00 92.25 85 MET A O 1
ATOM 637 N N . GLN A 1 86 ? 0.331 -1.605 -5.767 1.00 91.75 86 GLN A N 1
ATOM 638 C CA . GLN A 1 86 ? 1.283 -2.653 -6.135 1.00 91.75 86 GLN A CA 1
ATOM 639 C C . GLN A 1 86 ? 1.117 -3.121 -7.579 1.00 91.75 86 GLN A C 1
ATOM 641 O O . GLN A 1 86 ? 2.124 -3.316 -8.263 1.00 91.75 86 GLN A O 1
ATOM 646 N N . ALA A 1 87 ? -0.123 -3.262 -8.057 1.00 88.56 87 ALA A N 1
ATOM 647 C CA . ALA A 1 87 ? -0.415 -3.582 -9.451 1.00 88.56 87 ALA A CA 1
ATOM 648 C C . ALA A 1 87 ? 0.072 -2.473 -10.400 1.00 88.56 87 ALA A C 1
ATOM 650 O O . ALA A 1 87 ? 0.645 -2.768 -11.454 1.00 88.56 87 ALA A O 1
ATOM 651 N N . GLY A 1 88 ? -0.081 -1.204 -10.007 1.00 87.06 88 GLY A N 1
ATOM 652 C CA . GLY A 1 88 ? 0.456 -0.055 -10.738 1.00 87.06 88 GLY A CA 1
ATOM 653 C C . GLY A 1 88 ? 1.982 -0.099 -10.862 1.00 87.06 88 GLY A C 1
ATOM 654 O O . GLY A 1 88 ? 2.518 0.020 -11.965 1.00 87.06 88 GLY A O 1
ATOM 655 N N . PHE A 1 89 ? 2.687 -0.354 -9.756 1.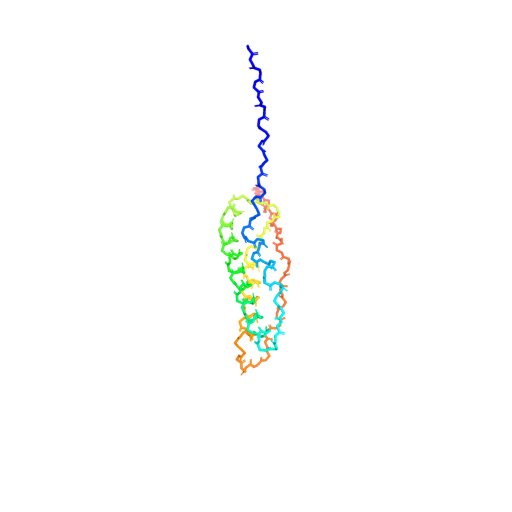00 87.44 89 PHE A N 1
ATOM 656 C CA . PHE A 1 89 ? 4.152 -0.463 -9.759 1.00 87.44 89 PHE A CA 1
ATOM 657 C C . PHE A 1 89 ? 4.635 -1.671 -10.567 1.00 87.44 89 PHE A C 1
ATOM 659 O O . PHE A 1 89 ? 5.536 -1.534 -11.392 1.00 87.44 89 PHE A O 1
ATOM 666 N N . ALA A 1 90 ? 4.008 -2.838 -10.395 1.00 85.06 90 ALA A N 1
ATOM 667 C CA . ALA A 1 90 ? 4.346 -4.041 -11.155 1.00 85.06 90 ALA A CA 1
ATOM 668 C C . ALA A 1 90 ? 4.159 -3.831 -12.667 1.00 85.06 90 ALA A C 1
ATOM 670 O O . ALA A 1 90 ? 5.014 -4.231 -13.456 1.00 85.06 90 ALA A O 1
ATOM 671 N N . SER A 1 91 ? 3.088 -3.135 -13.063 1.00 82.19 91 SER A N 1
ATOM 672 C CA . SER A 1 91 ? 2.807 -2.800 -14.464 1.00 82.19 91 SER A CA 1
ATOM 673 C C . SER A 1 91 ? 3.862 -1.889 -15.093 1.00 82.19 91 SER A C 1
ATOM 675 O O . SER A 1 91 ? 4.075 -1.948 -16.303 1.00 82.19 91 SER A O 1
ATOM 677 N N . TYR A 1 92 ? 4.495 -1.027 -14.296 1.00 82.75 92 TYR A N 1
ATOM 678 C CA . TYR A 1 92 ? 5.589 -0.174 -14.753 1.00 82.75 92 TYR A CA 1
ATOM 679 C C . TYR A 1 92 ? 6.918 -0.936 -14.827 1.00 82.75 92 TYR A C 1
ATOM 681 O O . TYR A 1 92 ? 7.647 -0.816 -15.810 1.00 82.75 92 TYR A O 1
ATOM 689 N N . LEU A 1 93 ? 7.218 -1.751 -13.811 1.00 81.62 93 LEU A N 1
ATOM 690 C CA . LEU A 1 93 ? 8.462 -2.522 -13.730 1.00 81.62 93 LEU A CA 1
ATOM 691 C C . LEU A 1 93 ? 8.553 -3.617 -14.802 1.00 81.62 93 LEU A C 1
ATOM 693 O O . LEU A 1 93 ? 9.632 -3.844 -15.352 1.00 81.62 93 LEU A O 1
ATOM 697 N N . VAL A 1 94 ? 7.431 -4.270 -15.116 1.00 77.88 94 VAL A N 1
ATOM 698 C CA . VAL A 1 94 ? 7.321 -5.298 -16.159 1.00 77.88 94 VAL A CA 1
ATOM 699 C C . VAL A 1 94 ? 6.185 -4.905 -17.106 1.00 77.88 94 VAL A C 1
ATOM 701 O O . VAL A 1 94 ? 5.055 -5.375 -16.957 1.00 77.88 94 VAL A O 1
ATOM 704 N N . PRO A 1 95 ? 6.443 -4.017 -18.082 1.00 65.12 95 PRO A N 1
ATOM 705 C CA . PRO A 1 95 ? 5.410 -3.571 -19.002 1.00 65.12 95 PRO A CA 1
ATOM 706 C C . PRO A 1 95 ? 5.003 -4.717 -19.935 1.00 65.12 95 PRO A C 1
ATOM 708 O O . PRO A 1 95 ? 5.630 -4.965 -20.965 1.00 65.12 95 PRO A O 1
ATOM 711 N N . VAL A 1 96 ? 3.919 -5.413 -19.598 1.00 58.97 96 VAL A N 1
ATOM 712 C CA . VAL A 1 96 ? 3.219 -6.294 -20.537 1.00 58.97 96 VAL A CA 1
ATOM 713 C C . VAL A 1 96 ? 2.446 -5.400 -21.506 1.00 58.97 96 VAL A C 1
ATOM 715 O O . VAL A 1 96 ? 1.658 -4.551 -21.086 1.00 58.97 96 VAL A O 1
ATOM 718 N N . ARG A 1 97 ? 2.671 -5.547 -22.817 1.00 62.09 97 ARG A N 1
ATOM 719 C CA . ARG A 1 97 ? 1.870 -4.843 -23.829 1.00 62.09 97 ARG A CA 1
ATOM 720 C C . ARG A 1 97 ? 0.465 -5.455 -23.881 1.00 62.09 97 ARG A C 1
ATOM 722 O O . ARG A 1 97 ? 0.230 -6.356 -24.676 1.00 62.09 97 ARG A O 1
ATOM 729 N N . ALA A 1 98 ? -0.460 -4.979 -23.050 1.00 51.91 98 ALA A N 1
ATOM 730 C CA . ALA A 1 98 ? -1.883 -5.306 -23.155 1.00 51.91 98 ALA A CA 1
ATOM 731 C C . ALA A 1 98 ? -2.767 -4.216 -22.514 1.00 51.91 98 ALA A C 1
ATOM 733 O O . ALA A 1 98 ? -2.637 -3.953 -21.326 1.00 51.91 98 ALA A O 1
ATOM 734 N N . GLN A 1 99 ? -3.646 -3.640 -23.349 1.00 54.28 99 GLN A N 1
ATOM 735 C CA . GLN A 1 99 ? -4.897 -2.896 -23.090 1.00 54.28 99 GLN A CA 1
ATOM 736 C C . GLN A 1 99 ? -4.956 -1.726 -22.070 1.00 54.28 99 GLN A C 1
ATOM 738 O O . GLN A 1 99 ? -4.083 -1.562 -21.220 1.00 54.28 99 GLN A O 1
ATOM 743 N N . PRO A 1 100 ? -5.990 -0.855 -22.184 1.00 57.66 100 PRO A N 1
ATOM 744 C CA . PRO A 1 100 ? -6.255 0.219 -21.228 1.00 57.66 100 PRO A CA 1
ATOM 745 C C . PRO A 1 100 ? -6.369 -0.348 -19.815 1.00 57.66 100 PRO A C 1
ATOM 747 O O . PRO A 1 100 ? -7.175 -1.239 -19.553 1.00 57.66 100 PRO A O 1
ATOM 750 N N . ARG A 1 101 ? -5.525 0.150 -18.915 1.00 66.50 101 ARG A N 1
ATOM 751 C CA . ARG A 1 101 ? -5.511 -0.269 -17.512 1.00 66.50 101 ARG A CA 1
ATOM 752 C C . ARG A 1 101 ? -6.740 0.292 -16.813 1.00 66.50 101 ARG A C 1
ATOM 754 O O . ARG A 1 101 ? -7.135 1.413 -17.125 1.00 66.50 101 ARG A O 1
ATOM 761 N N . ASP A 1 102 ? -7.300 -0.467 -15.873 1.00 63.69 102 ASP A N 1
ATOM 762 C CA . ASP A 1 102 ? -8.363 0.022 -14.996 1.00 63.69 102 ASP A CA 1
ATOM 763 C C . ASP A 1 102 ? -7.858 1.272 -14.246 1.00 63.69 102 ASP A C 1
ATOM 765 O O . ASP A 1 102 ? -6.934 1.158 -13.435 1.00 63.69 102 ASP A O 1
ATOM 769 N N . PRO A 1 103 ? -8.400 2.470 -14.531 1.00 61.03 103 PRO A N 1
ATOM 770 C CA . PRO A 1 103 ? -7.981 3.713 -13.903 1.00 61.03 103 PRO A CA 1
ATOM 771 C C . PRO A 1 103 ? -8.699 3.924 -12.565 1.00 61.03 103 PRO A C 1
ATOM 773 O O . PRO A 1 103 ? -8.909 5.072 -12.168 1.00 61.03 103 PRO A O 1
ATOM 776 N N . SER A 1 104 ? -9.158 2.855 -11.900 1.00 73.38 104 SER A N 1
ATOM 777 C CA . SER A 1 104 ? -9.935 2.993 -10.676 1.00 73.38 104 SER A CA 1
ATOM 778 C C . SER A 1 104 ? -9.158 3.810 -9.641 1.00 73.38 104 SER A C 1
ATOM 780 O O . SER A 1 104 ? -8.010 3.524 -9.310 1.00 73.38 104 SER A O 1
ATOM 782 N N . ALA A 1 105 ? -9.774 4.900 -9.183 1.00 85.06 105 ALA A N 1
ATOM 783 C CA . ALA A 1 105 ? -9.161 5.790 -8.212 1.00 85.06 105 ALA A CA 1
ATOM 784 C C . ALA A 1 105 ? -8.952 5.055 -6.883 1.00 85.06 105 ALA A C 1
ATOM 786 O O . ALA A 1 105 ? -9.763 4.207 -6.500 1.00 85.06 105 ALA A O 1
ATOM 787 N N . LEU A 1 106 ? -7.878 5.409 -6.173 1.00 91.62 106 LEU A N 1
ATOM 788 C CA . LEU A 1 106 ? -7.722 5.013 -4.776 1.00 91.62 106 LEU A CA 1
ATOM 789 C C . LEU A 1 106 ? -8.901 5.566 -3.972 1.00 91.62 106 LEU A C 1
ATOM 791 O O . LEU A 1 106 ? -9.340 6.693 -4.216 1.00 91.62 106 LEU A O 1
ATOM 795 N N . ALA A 1 107 ? -9.414 4.777 -3.032 1.00 93.06 107 ALA A N 1
ATOM 796 C CA . ALA A 1 107 ? -10.510 5.202 -2.176 1.00 93.06 107 ALA A CA 1
ATOM 797 C C . ALA A 1 107 ? -10.117 6.444 -1.367 1.00 93.06 107 ALA A C 1
ATOM 799 O O . ALA A 1 107 ? -10.913 7.378 -1.271 1.00 93.06 107 ALA A O 1
ATOM 800 N N . GLY A 1 108 ? -8.907 6.451 -0.791 1.00 91.06 108 GLY A N 1
ATOM 801 C CA . GLY A 1 108 ? -8.311 7.598 -0.088 1.00 91.06 108 GLY A CA 1
ATOM 802 C C . GLY A 1 108 ? -8.982 8.007 1.235 1.00 91.06 108 GLY A C 1
ATOM 803 O O . GLY A 1 108 ? -8.332 8.624 2.073 1.00 91.06 108 GLY A O 1
ATOM 804 N N . GLU A 1 109 ? -10.245 7.633 1.450 1.00 94.38 109 GLU A N 1
ATOM 805 C CA . GLU A 1 109 ? -10.980 7.758 2.710 1.00 94.38 109 GLU A CA 1
ATOM 806 C C . GLU A 1 109 ? -11.114 6.383 3.377 1.00 94.38 109 GLU A C 1
ATOM 808 O O . GLU A 1 109 ? -11.805 5.487 2.863 1.00 94.38 109 GLU A O 1
ATOM 813 N N . TYR A 1 110 ? -10.464 6.248 4.534 1.00 95.12 110 TYR A N 1
ATOM 814 C CA . TYR A 1 110 ? -10.398 5.018 5.324 1.00 95.12 110 TYR A CA 1
ATOM 815 C C . TYR A 1 110 ? -11.198 5.105 6.627 1.00 95.12 110 TYR A C 1
ATOM 817 O O . TYR A 1 110 ? -11.146 4.181 7.428 1.00 95.12 110 TYR A O 1
ATOM 825 N N . THR A 1 111 ? -11.932 6.185 6.885 1.00 94.25 111 THR A N 1
ATOM 826 C CA . THR A 1 111 ? -12.784 6.293 8.073 1.00 94.25 111 THR A CA 1
ATOM 827 C C . THR A 1 111 ? -14.175 5.754 7.770 1.00 94.25 111 THR A C 1
ATOM 829 O O . THR A 1 111 ? -14.800 6.118 6.772 1.00 94.25 111 THR A O 1
ATOM 832 N N . ARG A 1 112 ? -14.703 4.905 8.652 1.00 91.88 112 ARG A N 1
ATOM 833 C CA . ARG A 1 112 ? -16.078 4.399 8.572 1.00 91.88 112 ARG A CA 1
ATOM 834 C C . ARG A 1 112 ? -16.826 4.729 9.845 1.00 91.88 112 ARG A C 1
ATOM 836 O O . ARG A 1 112 ? -16.300 4.568 10.944 1.00 91.88 112 ARG A O 1
ATOM 843 N N . GLU A 1 113 ? -18.063 5.181 9.685 1.00 91.25 113 GLU A N 1
ATOM 844 C CA . GLU A 1 113 ? -18.982 5.366 10.801 1.00 91.25 113 GLU A CA 1
ATOM 845 C C . GLU A 1 113 ? -19.763 4.069 11.042 1.00 91.25 113 GLU A C 1
ATOM 847 O O . GLU A 1 113 ? -20.343 3.485 10.123 1.00 91.25 113 GLU A O 1
ATOM 852 N N . SER A 1 114 ? -19.759 3.599 12.287 1.00 81.75 114 SER A N 1
ATOM 853 C CA . SER A 1 114 ? -20.566 2.460 12.721 1.00 81.75 114 SER A CA 1
ATOM 854 C C . SER A 1 114 ? -22.041 2.869 12.740 1.00 81.75 114 SER A C 1
ATOM 856 O O . SER A 1 114 ? -22.395 3.874 13.358 1.00 81.75 114 SER A O 1
ATOM 858 N N . ALA A 1 115 ? -22.913 2.098 12.081 1.00 72.75 115 ALA A N 1
ATOM 859 C CA . ALA A 1 115 ? -24.347 2.383 12.081 1.00 72.75 115 ALA A CA 1
ATOM 860 C C . ALA A 1 115 ? -24.896 2.421 13.524 1.00 72.75 115 ALA A C 1
ATOM 862 O O . ALA A 1 115 ? -24.474 1.606 14.355 1.00 72.75 115 ALA A O 1
ATOM 863 N N . PRO A 1 116 ? -25.843 3.326 13.845 1.00 67.00 116 PRO A N 1
ATOM 864 C CA . PRO A 1 116 ? -26.489 3.339 15.150 1.00 67.00 116 PRO A CA 1
ATOM 865 C C . PRO A 1 116 ? -27.089 1.963 15.446 1.00 67.00 116 PRO A C 1
ATOM 867 O O . PRO A 1 116 ? -27.802 1.402 14.611 1.00 67.00 116 PRO A O 1
ATOM 870 N N . ARG A 1 117 ? -26.809 1.408 16.633 1.00 65.06 117 ARG A N 1
ATOM 871 C CA . ARG A 1 117 ? -27.435 0.157 17.078 1.00 65.06 117 ARG A CA 1
ATOM 872 C C . ARG A 1 117 ? -28.960 0.353 17.035 1.00 65.06 117 ARG A C 1
ATOM 874 O O . ARG A 1 117 ? -29.431 1.293 17.679 1.00 65.06 117 ARG A O 1
ATOM 881 N N . PRO A 1 118 ? -29.725 -0.476 16.299 1.00 67.62 118 PRO A N 1
ATOM 882 C CA . PRO A 1 118 ? -31.173 -0.328 16.236 1.00 67.62 118 PRO A CA 1
ATOM 883 C C . PRO A 1 118 ? -31.751 -0.395 17.652 1.00 67.62 118 PRO A C 1
ATOM 885 O O . PRO A 1 118 ? -31.328 -1.228 18.459 1.00 67.62 118 PRO A O 1
ATOM 888 N N . ALA A 1 119 ? -32.663 0.528 17.964 1.00 74.00 119 ALA A N 1
ATOM 889 C CA . ALA A 1 119 ? -33.294 0.600 19.274 1.00 74.00 119 ALA A CA 1
ATOM 890 C C . ALA A 1 119 ? -33.962 -0.748 19.608 1.00 74.00 119 ALA A C 1
ATOM 892 O O . ALA A 1 119 ? -34.542 -1.369 18.709 1.00 74.00 119 ALA A O 1
ATOM 893 N N . PRO A 1 120 ? -33.874 -1.229 20.863 1.00 73.62 120 PRO A N 1
ATOM 894 C CA . PRO A 1 120 ? -34.541 -2.462 21.256 1.00 73.62 120 PRO A CA 1
ATOM 895 C C . PRO A 1 120 ? -36.037 -2.333 20.961 1.00 73.62 120 PRO A C 1
ATOM 897 O O . PRO A 1 120 ? -36.657 -1.338 21.333 1.00 73.62 120 PRO A O 1
ATOM 900 N N . ALA A 1 121 ? -36.588 -3.320 20.250 1.00 72.62 121 ALA A N 1
ATOM 901 C CA . ALA A 1 121 ? -37.998 -3.355 19.895 1.00 72.62 121 ALA A CA 1
ATOM 902 C C . ALA A 1 121 ? -38.839 -3.215 21.169 1.00 72.62 121 ALA A C 1
ATOM 904 O O . ALA A 1 121 ? -38.744 -4.050 22.072 1.00 72.62 121 ALA A O 1
ATOM 905 N N . GLU A 1 122 ? -39.628 -2.143 21.252 1.00 71.06 122 GLU A N 1
ATOM 906 C CA . GLU A 1 122 ? -40.558 -1.964 22.359 1.00 71.06 122 GLU A CA 1
ATOM 907 C C . GLU A 1 122 ? -41.511 -3.167 22.400 1.00 71.06 122 GLU A C 1
ATOM 909 O O . GLU A 1 122 ? -42.084 -3.537 21.366 1.00 71.06 122 GLU A O 1
ATOM 914 N N . PRO A 1 123 ? -41.687 -3.811 23.567 1.00 72.50 123 PRO A N 1
ATOM 915 C CA . PRO A 1 123 ? -42.631 -4.903 23.685 1.00 72.50 123 PRO A CA 1
ATOM 916 C C . PRO A 1 123 ? -44.035 -4.335 23.470 1.00 72.50 123 PRO A C 1
ATOM 918 O O . PRO A 1 123 ? -44.520 -3.528 24.267 1.00 72.50 123 PRO A O 1
ATOM 921 N N . ARG A 1 124 ? -44.685 -4.754 22.376 1.00 67.50 124 ARG A N 1
ATOM 922 C CA . ARG A 1 124 ? -46.118 -4.527 22.160 1.00 67.50 124 ARG A CA 1
ATOM 923 C C . ARG A 1 124 ? -46.869 -5.117 23.353 1.00 67.50 124 ARG A C 1
ATOM 925 O O . ARG A 1 124 ? -46.794 -6.324 23.579 1.00 67.50 124 ARG A O 1
ATOM 932 N N . ARG A 1 125 ? -47.523 -4.242 24.116 1.00 69.06 125 ARG A N 1
AT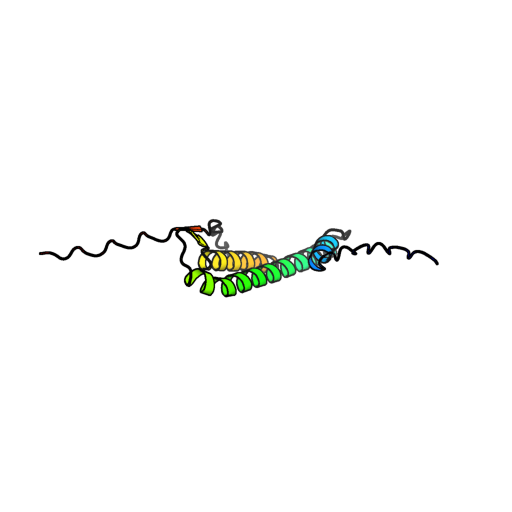OM 933 C CA . ARG A 1 125 ? -48.509 -4.618 25.130 1.00 69.06 125 ARG A CA 1
ATOM 934 C C . ARG A 1 125 ? -49.793 -5.108 24.480 1.00 69.06 125 ARG A C 1
ATOM 936 O O . ARG A 1 125 ? -50.108 -4.608 23.376 1.00 69.06 125 ARG A O 1
#

Sequence (125 aa):
MTPRATASHAASPRLPLSGVLAMALLFGAASAHADTALERERLAGAQRLLDQADRLAAMAAPAAAAEPSRYHFDYARLHDDVRRMQAGFASYLVPVRAQPRDPSALAGEYTRESAPRPAPAEPRR